Protein AF-A0A1G1TN13-F1 (afdb_monomer_lite)

Sequence (158 aa):
MKAEKKTKRTPAEKTQQKSEKAASKASADLKDDRADKKASQKKSLRSAAKQLQKELDGRMNEVVARIRKETKAKLKEVVKEATRRLDGDTERMFEQALHTIIQHYDAPAPADEATAGAPAAPKKESKGSKTPKASAPRKSPASPTAAPVPARRAGRSS

Structure (mmCIF, N/CA/C/O backbone):
data_AF-A0A1G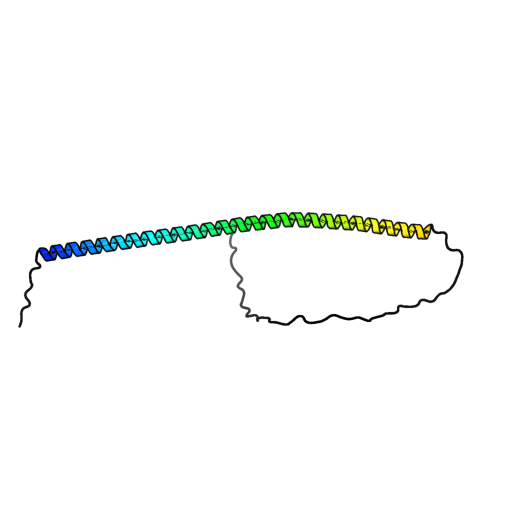1TN13-F1
#
_entry.id   AF-A0A1G1TN13-F1
#
loop_
_atom_site.group_PDB
_atom_site.id
_atom_site.type_symbol
_atom_site.label_atom_id
_atom_site.label_alt_id
_atom_site.label_comp_id
_atom_site.label_asym_id
_atom_site.label_entity_id
_atom_site.label_seq_id
_atom_site.pdbx_PDB_ins_code
_atom_site.Cartn_x
_atom_site.Cartn_y
_atom_site.Cartn_z
_atom_site.occupancy
_atom_site.B_iso_or_equiv
_atom_site.auth_seq_id
_atom_site.auth_comp_id
_atom_site.auth_asym_id
_atom_site.auth_atom_id
_atom_site.pdbx_PDB_model_num
ATOM 1 N N . MET A 1 1 ? -59.922 -36.709 66.419 1.00 35.19 1 MET A N 1
ATOM 2 C CA . MET A 1 1 ? -59.801 -35.501 65.573 1.00 35.19 1 MET A CA 1
ATOM 3 C C . MET A 1 1 ? -58.958 -34.472 66.320 1.00 35.19 1 MET A C 1
ATOM 5 O O . MET A 1 1 ? -59.393 -34.018 67.369 1.00 35.19 1 MET A O 1
ATOM 9 N N . LYS A 1 2 ? -57.722 -34.190 65.879 1.00 37.44 2 LYS A N 1
ATOM 10 C CA . LYS A 1 2 ? -56.827 -33.218 66.537 1.00 37.44 2 LYS A CA 1
ATOM 11 C C . LYS A 1 2 ? -56.882 -31.894 65.774 1.00 37.44 2 LYS A C 1
ATOM 13 O O . LYS A 1 2 ? -56.529 -31.847 64.604 1.00 37.44 2 LYS A O 1
ATOM 18 N N . ALA A 1 3 ? -57.376 -30.855 66.441 1.00 43.75 3 ALA A N 1
ATOM 19 C CA . ALA A 1 3 ? -57.483 -29.501 65.917 1.00 43.75 3 ALA A CA 1
ATOM 20 C C . ALA A 1 3 ? -56.119 -28.794 65.973 1.00 43.75 3 ALA A C 1
ATOM 22 O O . ALA A 1 3 ? -55.562 -28.592 67.055 1.00 43.75 3 ALA A O 1
ATOM 23 N N . GLU A 1 4 ? -55.588 -28.408 64.814 1.00 45.94 4 GLU A N 1
ATOM 24 C CA . GLU A 1 4 ? -54.380 -27.592 64.703 1.00 45.94 4 GLU A CA 1
ATOM 25 C C . GLU A 1 4 ? -54.720 -26.123 64.992 1.00 45.94 4 GLU A C 1
ATOM 27 O O . GLU A 1 4 ? -55.472 -25.456 64.275 1.00 45.94 4 GLU A O 1
ATOM 32 N N . LYS A 1 5 ? -54.196 -25.628 66.116 1.00 48.91 5 LYS A N 1
ATOM 33 C CA . LYS A 1 5 ? -54.349 -24.249 66.584 1.00 48.91 5 LYS A CA 1
ATOM 34 C C . LYS A 1 5 ? -53.654 -23.290 65.610 1.00 48.91 5 LYS A C 1
ATOM 36 O O . LYS A 1 5 ? -52.439 -23.325 65.457 1.00 48.91 5 LYS A O 1
ATOM 41 N N . LYS A 1 6 ? -54.423 -22.374 65.010 1.00 56.69 6 LYS A N 1
ATOM 42 C CA . LYS A 1 6 ? -53.909 -21.190 64.303 1.00 56.69 6 LYS A CA 1
ATOM 43 C C . LYS A 1 6 ? -53.266 -20.236 65.315 1.00 56.69 6 LYS A C 1
ATOM 45 O O . LYS A 1 6 ? -53.957 -19.437 65.949 1.00 56.69 6 LYS A O 1
ATOM 50 N N . THR A 1 7 ? -51.952 -20.326 65.486 1.00 54.59 7 THR A N 1
ATOM 51 C CA . THR A 1 7 ? -51.181 -19.405 66.330 1.00 54.59 7 THR A CA 1
ATOM 52 C C . THR A 1 7 ? -51.105 -18.039 65.647 1.00 54.59 7 THR A C 1
ATOM 54 O O . THR A 1 7 ? -50.647 -17.912 64.511 1.00 54.59 7 THR A O 1
ATOM 57 N N . LYS A 1 8 ? -51.600 -16.997 66.324 1.00 60.97 8 LYS A N 1
ATOM 58 C CA . LYS A 1 8 ? -51.478 -15.604 65.881 1.00 60.97 8 LYS A CA 1
ATOM 59 C C . LYS A 1 8 ? -49.988 -15.243 65.812 1.00 60.97 8 LYS A C 1
ATOM 61 O O . LYS A 1 8 ? -49.330 -15.209 66.846 1.00 60.97 8 LYS A O 1
ATOM 66 N N . ARG A 1 9 ? -49.484 -14.968 64.603 1.00 58.34 9 ARG A N 1
ATOM 67 C CA . ARG A 1 9 ? -48.128 -14.447 64.348 1.00 58.34 9 ARG A CA 1
ATOM 68 C C . ARG A 1 9 ? -47.835 -13.276 65.281 1.00 58.34 9 ARG A C 1
ATOM 70 O O . ARG A 1 9 ? -48.599 -12.303 65.293 1.00 58.34 9 ARG A O 1
ATOM 77 N N . THR A 1 10 ? -46.760 -13.372 66.053 1.00 61.88 10 THR A N 1
ATOM 78 C CA . THR A 1 10 ? -46.402 -12.330 67.023 1.00 61.88 10 THR A CA 1
ATOM 79 C C . THR A 1 10 ? -45.945 -11.055 66.294 1.00 61.88 10 THR A C 1
ATOM 81 O O . THR A 1 10 ? -45.456 -11.130 65.162 1.00 61.88 10 THR A O 1
ATOM 84 N N . PRO A 1 11 ? -46.096 -9.857 66.893 1.00 64.19 11 PRO A N 1
ATOM 85 C CA . PRO A 1 11 ? -45.587 -8.616 66.305 1.00 64.19 11 PRO A CA 1
ATOM 86 C C . PRO A 1 11 ? -44.097 -8.706 65.947 1.00 64.19 11 PRO A C 1
ATOM 88 O O . PRO A 1 11 ? -43.699 -8.209 64.900 1.00 64.19 11 PRO A O 1
ATOM 91 N N . ALA A 1 12 ? -43.307 -9.426 66.751 1.00 63.97 12 ALA A N 1
ATOM 92 C CA . ALA A 1 12 ? -41.889 -9.683 66.513 1.00 63.97 12 ALA A CA 1
ATOM 93 C C . ALA A 1 12 ? -41.618 -10.467 65.210 1.00 63.97 12 ALA A C 1
ATOM 95 O O . ALA A 1 12 ? -40.775 -10.049 64.418 1.00 63.97 12 ALA A O 1
ATOM 96 N N . GLU A 1 13 ? -42.383 -11.528 64.919 1.00 66.69 13 GLU A N 1
ATOM 97 C CA . GLU A 1 13 ? -42.260 -12.284 63.657 1.00 66.69 13 GLU A CA 1
ATOM 98 C C . GLU A 1 13 ? -42.647 -11.454 62.424 1.00 66.69 13 GLU A C 1
ATOM 100 O O . GLU A 1 13 ? -42.056 -11.603 61.352 1.00 66.69 13 GLU A O 1
ATOM 105 N N . LYS A 1 14 ? -43.640 -10.560 62.544 1.00 67.12 14 LYS A N 1
ATOM 106 C CA . LYS A 1 14 ? -43.999 -9.640 61.449 1.00 67.12 14 LYS A CA 1
ATOM 107 C C . LYS A 1 14 ? -42.885 -8.631 61.168 1.00 67.12 14 LYS A C 1
ATOM 109 O O . LYS A 1 14 ? -42.673 -8.285 60.004 1.00 67.12 14 LYS A O 1
ATOM 114 N N . THR A 1 15 ? -42.182 -8.167 62.200 1.00 67.25 15 THR A N 1
ATOM 115 C CA . THR A 1 15 ? -41.043 -7.253 62.053 1.00 67.25 15 THR A CA 1
ATOM 116 C C . THR A 1 15 ? -39.847 -7.964 61.419 1.00 67.25 15 THR A C 1
ATOM 118 O O . THR A 1 15 ? -39.282 -7.431 60.466 1.00 67.25 15 THR A O 1
ATOM 121 N N . GLN A 1 16 ? -39.546 -9.200 61.840 1.00 70.69 16 GLN A N 1
ATOM 122 C CA . GLN A 1 16 ? -38.500 -10.032 61.229 1.00 70.69 16 GLN A CA 1
ATOM 123 C C . GLN A 1 16 ? -38.766 -10.331 59.748 1.00 70.69 16 GLN A C 1
ATOM 125 O O . GLN A 1 16 ? -37.886 -10.119 58.914 1.00 70.69 16 GLN A O 1
ATOM 130 N N . GLN A 1 17 ? -39.992 -10.719 59.376 1.00 73.19 17 GLN A N 1
ATOM 131 C CA . GLN A 1 17 ? -40.316 -10.937 57.960 1.00 73.19 17 GLN A CA 1
ATOM 132 C C . GLN A 1 17 ? -40.188 -9.664 57.116 1.00 73.19 17 GLN A C 1
ATOM 134 O O . GLN A 1 17 ? -39.797 -9.734 55.950 1.00 73.19 17 GLN A O 1
ATOM 139 N N . LYS A 1 18 ? -40.522 -8.489 57.667 1.00 76.25 18 LYS A N 1
ATOM 140 C CA . LYS A 1 18 ? -40.337 -7.214 56.958 1.00 76.25 18 LYS A CA 1
ATOM 141 C C . LYS A 1 18 ? -38.857 -6.899 56.753 1.00 76.25 18 LYS A C 1
ATOM 143 O O . LYS A 1 18 ? -38.497 -6.496 55.648 1.00 76.25 18 LYS A O 1
ATOM 148 N N . SER A 1 19 ? -38.013 -7.108 57.764 1.00 70.38 19 SER A N 1
ATOM 149 C CA . SER A 1 19 ? -36.571 -6.878 57.641 1.00 70.38 19 SER A CA 1
ATOM 150 C C . SER A 1 19 ? -35.901 -7.869 56.692 1.00 70.38 19 SER A C 1
ATOM 152 O O . SER A 1 19 ? -35.098 -7.453 55.867 1.00 70.38 19 SER A O 1
ATOM 154 N N . GLU A 1 20 ? -36.273 -9.150 56.717 1.00 75.25 20 GLU A N 1
ATOM 155 C CA . GLU A 1 20 ? -35.733 -10.154 55.786 1.00 75.25 20 GLU A CA 1
ATOM 156 C C . GLU A 1 20 ? -36.129 -9.866 54.336 1.00 75.25 20 GLU A C 1
ATOM 158 O O . GLU A 1 20 ? -35.318 -9.995 53.415 1.00 75.25 20 GLU A O 1
ATOM 163 N N . LYS A 1 21 ? -37.370 -9.418 54.115 1.00 77.94 21 LYS A N 1
ATOM 164 C CA . LYS A 1 21 ? -37.859 -9.057 52.780 1.00 77.94 21 LYS A CA 1
ATOM 165 C C . LYS A 1 21 ? -37.212 -7.766 52.267 1.00 77.94 21 LYS A C 1
ATOM 167 O O . LYS A 1 21 ? -36.934 -7.667 51.073 1.00 77.94 21 LYS A O 1
ATOM 172 N N . ALA A 1 22 ? -36.930 -6.810 53.155 1.00 77.56 22 ALA A N 1
ATOM 173 C CA . ALA A 1 22 ? -36.167 -5.605 52.831 1.00 77.56 22 ALA A CA 1
ATOM 174 C C . ALA A 1 22 ? -34.694 -5.925 52.523 1.00 77.56 22 ALA A C 1
ATOM 176 O O . ALA A 1 22 ? -34.174 -5.467 51.509 1.00 77.56 22 ALA A O 1
ATOM 177 N N . ALA A 1 23 ? -34.051 -6.779 53.324 1.00 74.62 23 ALA A N 1
ATOM 178 C CA . ALA A 1 23 ? -32.678 -7.228 53.097 1.00 74.62 23 ALA A CA 1
ATOM 179 C C . ALA A 1 23 ? -32.538 -8.034 51.793 1.00 74.62 23 ALA A C 1
ATOM 181 O O . ALA A 1 23 ? -31.573 -7.852 51.048 1.00 74.62 23 ALA A O 1
ATOM 182 N N . SER A 1 24 ? -33.527 -8.873 51.471 1.00 75.19 24 SER A N 1
ATOM 183 C CA . SER A 1 24 ? -33.560 -9.631 50.213 1.00 75.19 24 SER A CA 1
ATOM 184 C C . SER A 1 24 ? -33.715 -8.723 48.992 1.00 75.19 24 SER A C 1
ATOM 186 O O . SER A 1 24 ? -33.042 -8.948 47.989 1.00 75.19 24 SER A O 1
ATOM 188 N N . LYS A 1 25 ? -34.550 -7.675 49.076 1.00 77.75 25 LYS A N 1
ATOM 189 C CA . LYS A 1 25 ? -34.673 -6.664 48.012 1.00 77.75 25 LYS A CA 1
ATOM 190 C C . LYS A 1 25 ? -33.381 -5.871 47.823 1.00 77.75 25 LYS A C 1
ATOM 192 O O . LYS A 1 25 ? -32.867 -5.841 46.714 1.00 77.75 25 LYS A O 1
ATOM 197 N N . ALA A 1 26 ? -32.802 -5.345 48.902 1.00 77.31 26 ALA A N 1
ATOM 198 C CA . ALA A 1 26 ? -31.538 -4.610 48.833 1.00 77.31 26 ALA A CA 1
ATOM 199 C C . ALA A 1 26 ? -30.395 -5.464 48.247 1.00 77.31 26 ALA A C 1
ATOM 201 O O . ALA A 1 26 ? -29.572 -4.985 47.470 1.00 77.31 26 ALA A O 1
ATOM 202 N N . SER A 1 27 ? -30.369 -6.762 48.565 1.00 71.88 27 SER A N 1
ATOM 203 C CA . SER A 1 27 ? -29.397 -7.702 47.994 1.00 71.88 27 SER A CA 1
ATOM 204 C C . SER A 1 27 ? -29.634 -7.995 46.508 1.00 71.88 27 SER A C 1
ATOM 206 O O . SER A 1 27 ? -28.684 -8.330 45.800 1.00 71.88 27 SER A O 1
ATOM 208 N N . ALA A 1 28 ? -30.879 -7.916 46.034 1.00 74.69 28 ALA A N 1
ATOM 209 C CA . ALA A 1 28 ? -31.214 -8.064 44.620 1.00 74.69 28 ALA A CA 1
ATOM 210 C C . ALA A 1 28 ? -30.804 -6.815 43.824 1.00 74.69 28 ALA A C 1
ATOM 212 O O . ALA A 1 28 ? -30.125 -6.961 42.810 1.00 74.69 28 ALA A O 1
ATOM 213 N N . ASP A 1 29 ? -31.093 -5.616 44.341 1.00 74.94 29 ASP A N 1
ATOM 214 C CA . ASP A 1 29 ? -30.719 -4.344 43.705 1.00 74.94 29 ASP A CA 1
ATOM 215 C C . ASP A 1 29 ? -29.194 -4.226 43.531 1.00 74.94 29 ASP A C 1
ATOM 217 O O . ASP A 1 29 ? -28.706 -3.926 42.444 1.00 74.94 29 ASP A O 1
ATOM 221 N N . LEU A 1 30 ? -28.405 -4.586 44.554 1.00 76.00 30 LEU A N 1
ATOM 222 C CA . LEU A 1 30 ? -26.935 -4.587 44.459 1.00 76.00 30 LEU A CA 1
ATOM 223 C C . LEU A 1 30 ? -26.386 -5.571 43.411 1.00 76.00 30 LEU A C 1
ATOM 225 O O . LEU A 1 30 ? -25.302 -5.358 42.856 1.00 76.00 30 LEU A O 1
ATOM 229 N N . LYS A 1 31 ? -27.089 -6.682 43.158 1.00 78.50 31 LYS A N 1
ATOM 230 C CA . LYS A 1 31 ? -26.690 -7.657 42.132 1.00 78.50 31 LYS A CA 1
ATOM 231 C C . LYS A 1 31 ? -27.009 -7.150 40.728 1.00 78.50 31 LYS A C 1
ATOM 233 O O . LYS A 1 31 ? -26.192 -7.385 39.836 1.00 78.50 31 LYS A O 1
ATOM 238 N N . ASP A 1 32 ? -28.131 -6.461 40.555 1.00 74.12 32 ASP A N 1
ATOM 239 C CA . ASP A 1 32 ? -28.567 -5.913 39.268 1.00 74.12 32 ASP A CA 1
ATOM 240 C C . ASP A 1 32 ? -27.654 -4.763 38.822 1.00 74.12 32 ASP A C 1
ATOM 242 O O . ASP A 1 32 ? -27.059 -4.793 37.747 1.00 74.12 32 ASP A O 1
ATOM 246 N N . ASP A 1 33 ? -27.345 -3.859 39.749 1.00 77.94 33 ASP A N 1
ATOM 247 C CA . ASP A 1 33 ? -26.409 -2.746 39.567 1.00 77.94 33 ASP A CA 1
ATOM 248 C C . ASP A 1 33 ? -24.992 -3.243 39.175 1.00 77.94 33 ASP A C 1
ATOM 250 O O . ASP A 1 33 ? -24.282 -2.688 38.324 1.00 77.94 33 ASP A O 1
ATOM 254 N N . ARG A 1 34 ? -24.579 -4.391 39.737 1.00 75.00 34 ARG A N 1
ATOM 255 C CA . ARG A 1 34 ? -23.328 -5.070 39.363 1.00 75.00 34 ARG A CA 1
ATOM 256 C C . ARG A 1 34 ? -23.409 -5.743 37.989 1.00 75.00 34 ARG A C 1
ATOM 258 O O . ARG A 1 34 ? -22.380 -5.832 37.310 1.00 75.00 34 ARG A O 1
ATOM 265 N N . ALA A 1 35 ? -24.570 -6.246 37.580 1.00 80.88 35 ALA A N 1
ATOM 266 C CA . ALA A 1 35 ? -24.781 -6.826 36.257 1.00 80.88 35 ALA A CA 1
ATOM 267 C C . ALA A 1 35 ? -24.759 -5.740 35.168 1.00 80.88 35 ALA A C 1
ATOM 269 O O . ALA A 1 35 ? -24.051 -5.906 34.168 1.00 80.88 35 ALA A O 1
ATOM 270 N N . ASP A 1 36 ? -25.405 -4.599 35.406 1.00 77.56 36 ASP A N 1
ATOM 271 C CA . ASP A 1 36 ? -25.438 -3.456 34.491 1.00 77.56 36 ASP A CA 1
ATOM 272 C C . ASP A 1 36 ? -24.064 -2.813 34.297 1.00 77.56 36 ASP A C 1
ATOM 274 O O . ASP A 1 36 ? -23.631 -2.591 33.159 1.00 77.56 36 ASP A O 1
ATOM 278 N N . LYS A 1 37 ? -23.300 -2.609 35.379 1.00 84.31 37 LYS A N 1
ATOM 279 C CA . LYS A 1 37 ? -21.909 -2.124 35.283 1.00 84.31 37 LYS A CA 1
ATOM 280 C C . LYS A 1 37 ? -21.036 -3.063 34.455 1.00 84.31 37 LYS A C 1
ATOM 282 O O . LYS A 1 37 ? -20.286 -2.610 33.588 1.00 84.31 37 LYS A O 1
ATOM 287 N N . LYS A 1 38 ? -21.170 -4.380 34.650 1.00 86.75 38 LYS A N 1
ATOM 288 C CA . LYS A 1 38 ? -20.455 -5.384 33.843 1.00 86.75 38 LYS A CA 1
ATOM 289 C C . LYS A 1 38 ? -20.903 -5.378 32.380 1.00 86.75 38 LYS A C 1
ATOM 291 O O . LYS A 1 38 ? -20.070 -5.556 31.491 1.00 86.75 38 LYS A O 1
ATOM 296 N N . ALA A 1 39 ? -22.191 -5.186 32.107 1.00 84.69 39 ALA A N 1
ATOM 297 C CA . ALA A 1 39 ? -22.709 -5.094 30.746 1.00 84.69 39 ALA A CA 1
ATOM 298 C C . ALA A 1 39 ? -22.194 -3.833 30.030 1.00 84.69 39 ALA A C 1
ATOM 300 O O . ALA A 1 39 ? -21.756 -3.923 28.880 1.00 84.69 39 ALA A O 1
ATOM 301 N N . SER A 1 40 ? -22.171 -2.688 30.716 1.00 86.50 40 SER A N 1
ATOM 302 C CA . SER A 1 40 ? -21.599 -1.431 30.218 1.00 86.50 40 SER A CA 1
ATOM 303 C C . SER A 1 40 ? -20.099 -1.562 29.925 1.00 86.50 40 SER A C 1
ATOM 305 O O . SER A 1 40 ? -19.655 -1.262 28.816 1.00 86.50 40 SER A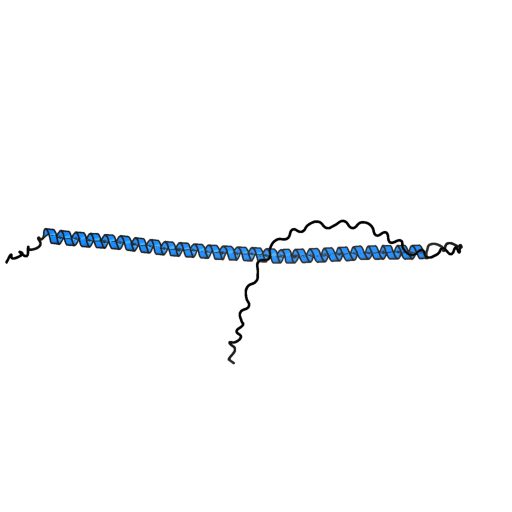 O 1
ATOM 307 N N . GLN A 1 41 ? -19.329 -2.147 30.849 1.00 92.50 41 GLN A N 1
ATOM 308 C CA . GLN A 1 41 ? -17.893 -2.383 30.667 1.00 92.50 41 GLN A CA 1
ATOM 309 C C . GLN A 1 41 ? -17.591 -3.328 29.492 1.00 92.50 41 GLN A C 1
ATOM 311 O O . GLN A 1 41 ? -16.655 -3.111 28.725 1.00 92.50 41 GLN A O 1
ATOM 316 N N . LYS A 1 42 ? -18.397 -4.377 29.289 1.00 93.44 42 LYS A N 1
ATOM 317 C CA . LYS A 1 42 ? -18.249 -5.259 28.119 1.00 93.44 42 LYS A CA 1
ATOM 318 C C . LYS A 1 42 ? -18.516 -4.522 26.806 1.00 93.44 42 LYS A C 1
ATOM 320 O O . LYS A 1 42 ? -17.833 -4.781 25.815 1.00 93.44 42 LYS A O 1
ATOM 325 N N . LYS A 1 43 ? -19.504 -3.622 26.777 1.00 93.56 43 LYS A N 1
ATOM 326 C CA . LYS A 1 43 ? -19.814 -2.805 25.593 1.00 93.56 43 LYS A CA 1
ATOM 327 C C . LYS A 1 43 ? -18.680 -1.824 25.289 1.00 93.56 43 LYS A C 1
ATOM 329 O O . LYS A 1 43 ? -18.265 -1.753 24.133 1.00 93.56 43 LYS A O 1
ATOM 334 N N . SER A 1 44 ? -18.140 -1.140 26.301 1.00 92.88 44 SER A N 1
ATOM 335 C CA . SER A 1 44 ? -17.022 -0.207 26.113 1.00 92.88 44 SER A CA 1
ATOM 336 C C . SER A 1 44 ? -15.764 -0.919 25.611 1.00 92.88 44 SER A C 1
ATOM 338 O O . SER A 1 44 ? -15.183 -0.482 24.621 1.00 92.88 44 SER A O 1
ATOM 340 N N . LEU A 1 45 ? -15.414 -2.079 26.182 1.00 95.56 45 LEU A N 1
ATOM 341 C CA . LEU A 1 45 ? -14.283 -2.890 25.717 1.00 95.56 45 LEU A CA 1
ATOM 342 C C . LEU A 1 45 ? -14.457 -3.368 24.270 1.00 95.56 45 LEU A C 1
ATOM 344 O O . LEU A 1 45 ? -13.525 -3.279 23.475 1.00 95.56 45 LEU A O 1
ATOM 348 N N . ARG A 1 46 ? -15.655 -3.830 23.889 1.00 95.94 46 ARG A N 1
ATOM 349 C CA . ARG A 1 46 ? -15.938 -4.220 22.495 1.00 95.94 46 ARG A CA 1
ATOM 350 C C . ARG A 1 46 ? -15.842 -3.037 21.535 1.00 95.94 46 ARG A C 1
ATOM 352 O O . ARG A 1 46 ? -15.372 -3.211 20.414 1.00 95.94 46 ARG A O 1
ATOM 359 N N . SER A 1 47 ? -16.293 -1.856 21.951 1.00 96.12 47 SER A N 1
ATOM 360 C CA . SER A 1 47 ? -16.180 -0.641 21.142 1.00 96.12 47 SER A CA 1
ATOM 361 C C . SER A 1 47 ? -14.721 -0.223 20.968 1.00 96.12 47 SER A C 1
ATOM 363 O O . SER A 1 47 ? -14.298 0.036 19.846 1.00 96.12 47 SER A O 1
ATOM 365 N N . ALA A 1 48 ? -13.940 -0.230 22.050 1.00 95.31 48 ALA A N 1
ATOM 366 C CA . ALA A 1 48 ? -12.513 0.077 22.017 1.00 95.31 48 ALA A CA 1
ATOM 367 C C . ALA A 1 48 ? -11.744 -0.900 21.114 1.00 95.31 48 ALA A C 1
ATOM 369 O O . ALA A 1 48 ? -10.950 -0.472 20.282 1.00 95.31 48 ALA A O 1
ATOM 370 N N . ALA A 1 49 ? -12.043 -2.201 21.198 1.00 96.50 49 ALA A N 1
ATOM 371 C CA . ALA A 1 49 ? -11.444 -3.206 20.321 1.00 96.50 49 ALA A CA 1
ATOM 372 C C . ALA A 1 49 ? -11.776 -2.959 18.838 1.00 96.50 49 ALA A C 1
ATOM 374 O O . ALA A 1 49 ? -10.888 -3.009 17.991 1.00 96.50 49 ALA A O 1
ATOM 375 N N . LYS A 1 50 ? -13.036 -2.631 18.516 1.00 97.44 50 LYS A N 1
ATOM 376 C CA . LYS A 1 50 ? -13.440 -2.278 17.144 1.00 97.44 50 LYS A CA 1
ATOM 377 C C . LYS A 1 50 ? -12.755 -1.010 16.639 1.00 97.44 50 LYS A C 1
ATOM 379 O O . LYS A 1 50 ? -12.426 -0.936 15.460 1.00 97.44 50 LYS A O 1
ATOM 384 N N . GLN A 1 51 ? -12.568 -0.017 17.503 1.00 97.25 51 GLN A N 1
ATOM 385 C CA . GLN A 1 51 ? -11.881 1.220 17.147 1.00 97.25 51 GLN A CA 1
ATOM 386 C C . GLN A 1 51 ? -10.403 0.960 16.840 1.00 97.25 51 GLN A C 1
ATOM 388 O O . GLN A 1 51 ? -9.926 1.364 15.784 1.00 97.25 51 GLN A O 1
ATOM 393 N N . LEU A 1 52 ? -9.714 0.196 17.695 1.00 97.12 52 LEU A N 1
ATOM 394 C CA . LEU A 1 52 ? -8.335 -0.230 17.448 1.00 97.12 52 LEU A CA 1
ATOM 395 C C . LEU A 1 52 ? -8.199 -1.018 16.145 1.00 97.12 52 LEU A C 1
ATOM 397 O O . LEU A 1 52 ? -7.258 -0.793 15.391 1.00 97.12 52 LEU A O 1
ATOM 401 N N . GLN A 1 53 ? -9.152 -1.905 15.850 1.00 96.75 53 GLN A N 1
ATOM 402 C CA . GLN A 1 53 ? -9.158 -2.642 14.590 1.00 96.75 53 GLN A CA 1
ATOM 403 C C . GLN A 1 53 ? -9.271 -1.698 13.384 1.00 96.75 53 GLN A C 1
ATOM 405 O O . GLN A 1 53 ? -8.471 -1.798 12.461 1.00 96.75 53 GLN A O 1
ATOM 410 N N . LYS A 1 54 ? -10.193 -0.727 13.420 1.00 98.06 54 LYS A N 1
ATOM 411 C CA . LYS A 1 54 ? -10.330 0.275 12.351 1.00 98.06 54 LYS A CA 1
ATOM 412 C C . LYS A 1 54 ? -9.069 1.117 12.165 1.00 98.06 54 LYS A C 1
ATOM 414 O O . LYS A 1 54 ? -8.702 1.415 11.034 1.00 98.06 54 LYS A O 1
ATOM 419 N N . GLU A 1 55 ? -8.416 1.514 13.253 1.00 97.38 55 GLU A N 1
ATOM 420 C CA . GLU A 1 55 ? -7.173 2.288 13.188 1.00 97.38 55 GLU A CA 1
ATOM 421 C C . GLU A 1 55 ? -6.013 1.464 12.626 1.00 97.38 55 GLU A C 1
ATOM 423 O O . GLU A 1 55 ? -5.235 1.977 11.820 1.00 97.38 55 GLU A O 1
ATOM 428 N N . LEU A 1 56 ? -5.913 0.183 12.995 1.00 98.38 56 LEU A N 1
ATOM 429 C CA . LEU A 1 56 ? -4.941 -0.741 12.411 1.00 98.38 56 LEU A CA 1
ATOM 430 C C . LEU A 1 56 ? -5.185 -0.933 10.913 1.00 98.38 56 LEU A C 1
ATOM 432 O O . LEU A 1 56 ? -4.243 -0.802 10.133 1.00 98.38 56 LEU A O 1
ATOM 436 N N . ASP A 1 57 ? -6.432 -1.169 10.505 1.00 97.94 57 ASP A N 1
ATOM 437 C CA . ASP A 1 57 ? -6.801 -1.316 9.094 1.00 97.94 57 ASP A CA 1
ATOM 438 C C . ASP A 1 57 ? -6.510 -0.027 8.307 1.00 97.94 57 ASP A C 1
ATOM 440 O O . ASP A 1 57 ? -5.972 -0.072 7.200 1.00 97.94 57 ASP A O 1
ATOM 444 N N . GLY A 1 58 ? -6.798 1.140 8.895 1.00 98.31 58 GLY A N 1
ATOM 445 C CA . GLY A 1 58 ? -6.469 2.446 8.324 1.00 98.31 58 GLY A CA 1
ATOM 446 C C . GLY A 1 58 ? -4.966 2.617 8.094 1.00 98.31 58 GLY A C 1
ATOM 447 O O . GLY A 1 58 ? -4.537 2.861 6.965 1.00 98.31 58 GLY A O 1
ATOM 448 N N . ARG A 1 59 ? -4.152 2.394 9.134 1.00 97.94 59 ARG A N 1
ATOM 449 C CA . ARG A 1 59 ? -2.683 2.477 9.044 1.00 97.94 59 ARG A CA 1
ATOM 450 C C . ARG A 1 59 ? -2.110 1.468 8.052 1.00 97.94 59 ARG A C 1
ATOM 452 O O . ARG A 1 59 ? -1.203 1.805 7.295 1.00 97.94 59 ARG A O 1
ATOM 459 N N . MET A 1 60 ? -2.648 0.250 8.019 1.00 98.44 60 MET A N 1
ATOM 460 C CA . MET A 1 60 ? -2.236 -0.777 7.062 1.00 98.44 60 MET A CA 1
ATOM 461 C C . MET A 1 60 ? -2.496 -0.316 5.625 1.00 98.44 60 MET A C 1
ATOM 463 O O . MET A 1 60 ? -1.611 -0.395 4.774 1.00 98.44 60 MET A O 1
ATOM 467 N N . ASN A 1 61 ? -3.684 0.230 5.360 1.00 98.31 61 ASN A N 1
ATOM 468 C CA . ASN A 1 61 ? -4.043 0.742 4.042 1.00 98.31 61 ASN A CA 1
ATOM 469 C C . ASN A 1 61 ? -3.156 1.917 3.613 1.00 98.31 61 ASN A C 1
ATOM 471 O O . ASN A 1 61 ? -2.740 1.977 2.455 1.00 98.31 61 ASN A O 1
ATOM 475 N N . GLU A 1 62 ? -2.812 2.821 4.530 1.00 98.31 62 GLU A N 1
ATOM 476 C CA . GLU A 1 62 ? -1.875 3.915 4.259 1.00 98.31 62 GLU A CA 1
ATOM 477 C C . GLU A 1 62 ? -0.477 3.407 3.905 1.00 98.31 62 GLU A C 1
ATOM 479 O O . GLU A 1 62 ? 0.113 3.864 2.923 1.00 98.31 62 GLU A O 1
ATOM 484 N N . VAL A 1 63 ? 0.046 2.445 4.670 1.00 98.62 63 VAL A N 1
ATOM 485 C CA . VAL A 1 63 ? 1.350 1.826 4.399 1.00 98.62 63 VAL A CA 1
ATOM 486 C C . VAL A 1 63 ? 1.333 1.137 3.036 1.00 98.62 63 VAL A C 1
ATOM 488 O O . VAL A 1 63 ? 2.226 1.376 2.226 1.00 98.62 63 VAL A O 1
ATOM 491 N N . VAL A 1 64 ? 0.288 0.367 2.719 1.00 98.56 64 VAL A N 1
ATOM 492 C CA . VAL A 1 64 ? 0.131 -0.274 1.403 1.00 98.56 64 VAL A CA 1
ATOM 493 C C . VAL A 1 64 ? 0.060 0.764 0.283 1.00 98.56 64 VAL A C 1
ATOM 495 O O . VAL A 1 64 ? 0.699 0.593 -0.756 1.00 98.56 64 VAL A O 1
ATOM 498 N N . ALA A 1 65 ? -0.684 1.855 0.467 1.00 98.56 65 ALA A N 1
ATOM 499 C CA . ALA A 1 65 ? -0.768 2.925 -0.521 1.00 98.56 65 ALA A CA 1
ATOM 500 C C . ALA A 1 65 ? 0.592 3.602 -0.744 1.00 98.56 65 ALA A C 1
ATOM 502 O O . ALA A 1 65 ? 0.949 3.897 -1.888 1.00 98.56 65 ALA A O 1
ATOM 503 N N . ARG A 1 66 ? 1.366 3.813 0.326 1.00 98.44 66 ARG A N 1
ATOM 504 C CA . ARG A 1 66 ? 2.714 4.386 0.265 1.00 98.44 66 ARG A CA 1
ATOM 505 C C . ARG A 1 66 ? 3.678 3.451 -0.463 1.00 98.44 66 ARG A C 1
ATOM 507 O O . ARG A 1 66 ? 4.285 3.875 -1.441 1.00 98.44 66 ARG A O 1
ATOM 514 N N . ILE A 1 67 ? 3.690 2.166 -0.098 1.00 98.44 67 ILE A N 1
ATOM 515 C CA . ILE A 1 67 ? 4.469 1.122 -0.780 1.00 98.44 67 ILE A CA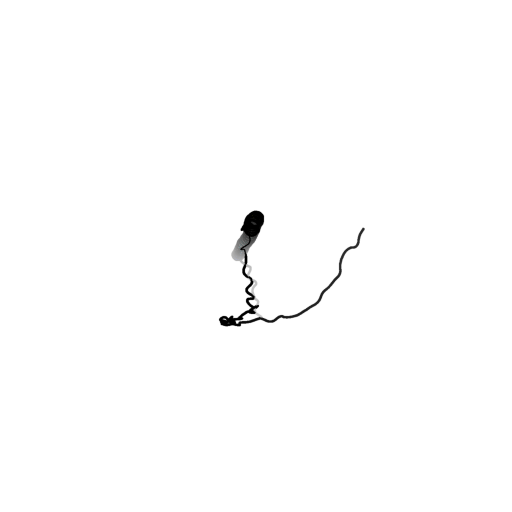 1
ATOM 516 C C . ILE A 1 67 ? 4.116 1.088 -2.270 1.00 98.44 67 ILE A C 1
ATOM 518 O O . ILE A 1 67 ? 5.001 1.172 -3.112 1.00 98.44 67 ILE A O 1
ATOM 522 N N . ARG A 1 68 ? 2.826 1.054 -2.634 1.00 98.50 68 ARG A N 1
ATOM 523 C CA . ARG A 1 68 ? 2.405 1.058 -4.047 1.00 98.50 68 ARG A CA 1
ATOM 524 C C . ARG A 1 68 ? 2.907 2.286 -4.806 1.00 98.50 68 ARG A C 1
ATOM 526 O O . ARG A 1 68 ? 3.332 2.151 -5.952 1.00 98.50 68 ARG A O 1
ATOM 533 N N . LYS A 1 69 ? 2.843 3.477 -4.203 1.00 98.62 69 LYS A N 1
ATOM 534 C CA . LYS A 1 69 ? 3.333 4.719 -4.823 1.00 98.62 69 LYS A CA 1
ATOM 535 C C . LYS A 1 69 ? 4.849 4.691 -5.009 1.00 98.62 69 LYS A C 1
ATOM 537 O O . LYS A 1 69 ? 5.323 4.988 -6.104 1.00 98.62 69 LYS A O 1
ATOM 542 N N . GLU A 1 70 ? 5.589 4.299 -3.980 1.00 97.88 70 GLU A N 1
ATOM 543 C CA . GLU A 1 70 ? 7.051 4.235 -4.005 1.00 97.88 70 GLU A CA 1
ATOM 544 C C . GLU A 1 70 ? 7.559 3.160 -4.970 1.00 97.88 70 GLU A C 1
ATOM 546 O O . GLU A 1 70 ? 8.428 3.443 -5.789 1.00 97.88 70 GLU A O 1
ATOM 551 N N . THR A 1 71 ? 6.979 1.957 -4.959 1.00 98.62 71 THR A N 1
ATOM 552 C CA . THR A 1 71 ? 7.286 0.902 -5.938 1.00 98.62 71 THR A CA 1
ATOM 553 C C . THR A 1 71 ? 6.913 1.346 -7.354 1.00 98.62 71 THR A C 1
ATOM 555 O O . THR A 1 71 ? 7.703 1.160 -8.274 1.00 98.62 71 THR A O 1
ATOM 558 N N . LYS A 1 72 ? 5.763 2.026 -7.499 1.00 98.50 72 LYS A N 1
ATOM 559 C CA . LYS A 1 72 ? 5.369 2.904 -8.617 1.00 98.50 72 LYS A CA 1
ATOM 560 C C . LYS A 1 72 ? 6.563 3.641 -9.229 1.00 98.50 72 LYS A C 1
ATOM 562 O O . LYS A 1 72 ? 6.943 3.455 -10.385 1.00 98.50 72 LYS A O 1
ATOM 567 N N . ALA A 1 73 ? 7.095 4.546 -8.421 1.00 98.44 73 ALA A N 1
ATOM 568 C CA . ALA A 1 73 ? 8.156 5.458 -8.805 1.00 98.44 73 ALA A CA 1
ATOM 569 C C . ALA A 1 73 ? 9.466 4.717 -9.088 1.00 98.44 73 ALA A C 1
ATOM 571 O O . ALA A 1 73 ? 10.041 4.905 -10.155 1.00 98.44 73 ALA A O 1
ATOM 572 N N . LYS A 1 74 ? 9.884 3.813 -8.196 1.00 98.38 74 LYS A N 1
ATOM 573 C CA . LYS A 1 74 ? 11.119 3.035 -8.355 1.00 98.38 74 LYS A CA 1
ATOM 574 C C . LYS A 1 74 ? 11.114 2.200 -9.628 1.00 98.38 74 LYS A C 1
ATOM 576 O O . LYS A 1 74 ? 12.109 2.191 -10.335 1.00 98.38 74 LYS A O 1
ATOM 581 N N . LEU A 1 75 ? 9.996 1.556 -9.967 1.00 98.56 75 LEU A N 1
ATOM 582 C CA . LEU A 1 75 ? 9.899 0.793 -11.210 1.00 98.56 75 LEU A CA 1
ATOM 583 C C . LEU A 1 75 ? 10.062 1.696 -12.437 1.00 98.56 75 LEU A C 1
ATOM 585 O O . LEU A 1 75 ? 10.738 1.315 -13.382 1.00 98.56 75 LEU A O 1
ATOM 589 N N . LYS A 1 76 ? 9.483 2.902 -12.424 1.00 98.56 76 LYS A N 1
ATOM 590 C CA . LYS A 1 76 ? 9.669 3.863 -13.521 1.00 98.56 76 LYS A CA 1
ATOM 591 C C . LYS A 1 76 ? 11.118 4.320 -13.651 1.00 98.56 76 LYS A C 1
ATOM 593 O O . LYS A 1 76 ? 11.596 4.428 -14.772 1.00 98.56 76 LYS A O 1
ATOM 598 N N . GLU A 1 77 ? 11.789 4.591 -12.538 1.00 98.50 77 GLU A N 1
ATOM 599 C CA . GLU A 1 77 ? 13.208 4.961 -12.537 1.00 98.50 77 GLU A CA 1
ATOM 600 C C . GLU A 1 77 ? 14.072 3.818 -13.077 1.00 98.50 77 GLU A C 1
ATOM 602 O O . GLU A 1 77 ? 14.828 4.029 -14.018 1.00 98.50 77 GLU A O 1
ATOM 607 N N . VAL A 1 78 ? 13.860 2.590 -12.591 1.00 98.56 78 VAL A N 1
ATOM 608 C CA . VAL A 1 78 ? 14.570 1.396 -13.078 1.00 98.56 78 VAL A CA 1
ATOM 609 C C . VAL A 1 78 ? 14.336 1.173 -14.570 1.00 98.56 78 VAL A C 1
ATOM 611 O O . VAL A 1 78 ? 15.282 0.889 -15.294 1.00 98.56 78 VAL A O 1
ATOM 614 N N . VAL A 1 79 ? 13.098 1.319 -15.054 1.00 98.56 79 VAL A N 1
ATOM 615 C CA . VAL A 1 79 ? 12.795 1.173 -16.486 1.00 98.56 79 VAL A CA 1
ATOM 616 C C . VAL A 1 79 ? 13.524 2.235 -17.304 1.00 98.56 79 VAL A C 1
ATOM 618 O O . VAL A 1 79 ? 14.176 1.891 -18.280 1.00 98.56 79 VAL A O 1
ATOM 621 N N . LYS A 1 80 ? 13.468 3.509 -16.900 1.00 98.56 80 LYS A N 1
ATOM 622 C CA . LYS A 1 80 ? 14.179 4.586 -17.606 1.00 98.56 80 LYS A CA 1
ATOM 623 C C . LYS A 1 80 ? 15.687 4.362 -17.627 1.00 98.56 80 LYS A C 1
ATOM 625 O O . LYS A 1 80 ? 16.312 4.568 -18.660 1.00 98.56 80 LYS A O 1
ATOM 630 N N . GLU A 1 81 ? 16.271 3.971 -16.499 1.00 98.38 81 GLU A N 1
ATOM 631 C CA . GLU A 1 81 ? 17.707 3.726 -16.391 1.00 98.38 81 GLU A CA 1
ATOM 632 C C . GLU A 1 81 ? 18.133 2.528 -17.243 1.00 98.38 81 GLU A C 1
ATOM 634 O O . GLU A 1 81 ? 19.109 2.623 -17.983 1.00 98.38 81 GLU A O 1
ATOM 639 N N . ALA A 1 82 ? 17.370 1.434 -17.201 1.00 98.31 82 ALA A N 1
ATOM 640 C CA . ALA A 1 82 ? 17.621 0.260 -18.025 1.00 98.31 82 ALA A CA 1
ATOM 641 C C . ALA A 1 82 ? 17.517 0.581 -19.522 1.00 98.31 82 ALA A C 1
ATOM 643 O O . ALA A 1 82 ? 18.390 0.169 -20.280 1.00 98.31 82 ALA A O 1
ATOM 644 N N . THR A 1 83 ? 16.504 1.347 -19.942 1.00 98.00 83 THR A N 1
ATOM 645 C CA . THR A 1 83 ? 16.376 1.807 -21.332 1.00 98.00 83 THR A CA 1
ATOM 646 C C . THR A 1 83 ? 17.550 2.695 -21.724 1.00 98.00 83 THR A C 1
ATOM 648 O O . THR A 1 83 ? 18.214 2.400 -22.704 1.00 98.00 83 THR A O 1
ATOM 651 N N . ARG A 1 84 ? 17.896 3.703 -20.914 1.00 98.19 84 ARG A N 1
ATOM 652 C CA . ARG A 1 84 ? 19.040 4.586 -21.192 1.00 98.19 84 ARG A CA 1
ATOM 653 C C . ARG A 1 84 ? 20.353 3.812 -21.318 1.00 98.19 84 ARG A C 1
ATOM 655 O O . ARG A 1 84 ? 21.188 4.149 -22.152 1.00 98.19 84 ARG A O 1
ATOM 662 N N . ARG A 1 85 ? 20.558 2.807 -20.463 1.00 98.38 85 ARG A N 1
ATOM 663 C CA . ARG A 1 85 ? 21.742 1.948 -20.524 1.00 98.38 85 ARG A CA 1
ATOM 664 C C . ARG A 1 85 ? 21.741 1.101 -21.792 1.00 98.38 85 ARG A C 1
ATOM 666 O O . ARG A 1 85 ? 22.775 1.023 -22.438 1.00 98.38 85 ARG A O 1
ATOM 673 N N . LEU A 1 86 ? 20.602 0.508 -22.145 1.00 98.19 86 LEU A N 1
ATOM 674 C CA . LEU A 1 86 ? 20.456 -0.263 -23.375 1.00 98.19 86 LEU A CA 1
ATOM 675 C C . LEU A 1 86 ? 20.741 0.604 -24.602 1.00 98.19 86 LEU A C 1
ATOM 677 O O . LEU A 1 86 ? 21.529 0.190 -25.439 1.00 98.19 86 LEU A O 1
ATOM 681 N N . ASP A 1 87 ? 20.177 1.809 -24.669 1.00 97.62 87 ASP A N 1
ATOM 682 C CA . ASP A 1 87 ? 20.400 2.738 -25.779 1.00 97.62 87 ASP A CA 1
ATOM 683 C C . ASP A 1 87 ? 21.896 3.068 -25.913 1.00 97.62 87 ASP A C 1
ATOM 685 O O . ASP A 1 87 ? 22.484 2.860 -26.973 1.00 97.62 87 ASP A O 1
ATOM 689 N N . GLY A 1 88 ? 22.558 3.450 -24.815 1.00 98.06 88 GLY A N 1
ATOM 690 C CA . GLY A 1 88 ? 23.998 3.730 -24.828 1.00 98.06 88 GLY A CA 1
ATOM 691 C C . GLY A 1 88 ? 24.871 2.509 -25.153 1.00 98.06 88 GLY A C 1
ATOM 692 O O . GLY A 1 88 ? 25.889 2.640 -25.833 1.00 98.06 88 GLY A O 1
ATOM 693 N N . ASP A 1 89 ? 24.486 1.313 -24.701 1.00 97.50 89 ASP A N 1
ATOM 694 C CA . ASP A 1 89 ? 25.180 0.070 -25.052 1.00 97.50 89 ASP A CA 1
ATOM 695 C C . ASP A 1 89 ? 24.989 -0.253 -26.548 1.00 97.50 89 ASP A C 1
ATOM 697 O O . ASP A 1 89 ? 25.941 -0.671 -27.211 1.00 97.50 89 ASP A O 1
ATOM 701 N N . THR A 1 90 ? 23.802 -0.002 -27.115 1.00 97.38 90 THR A N 1
ATOM 702 C CA . THR A 1 90 ? 23.553 -0.179 -28.554 1.00 97.38 90 THR A CA 1
ATOM 703 C C . THR A 1 90 ? 24.318 0.827 -29.405 1.00 97.38 90 THR A C 1
ATOM 705 O O . THR A 1 90 ? 24.909 0.419 -30.400 1.00 97.38 90 THR A O 1
ATOM 708 N N . GLU A 1 91 ? 24.394 2.100 -29.005 1.00 96.19 91 GLU A N 1
ATOM 709 C CA . GLU A 1 91 ? 25.196 3.125 -29.690 1.00 96.19 91 GLU A CA 1
ATOM 710 C C . GLU A 1 91 ? 26.669 2.711 -29.772 1.00 96.19 91 GLU A C 1
ATOM 712 O O . GLU A 1 91 ? 27.253 2.720 -30.853 1.00 96.19 91 GLU A O 1
ATOM 717 N N . ARG A 1 92 ? 27.247 2.224 -28.667 1.00 97.31 92 ARG A N 1
ATOM 718 C CA . ARG A 1 92 ? 28.629 1.711 -28.653 1.00 97.31 92 ARG A CA 1
ATOM 719 C C . ARG A 1 92 ? 28.817 0.501 -29.564 1.00 97.31 92 ARG A C 1
ATOM 721 O O . ARG A 1 92 ? 29.841 0.398 -30.237 1.00 97.31 92 ARG A O 1
ATOM 728 N N . MET A 1 93 ? 27.851 -0.420 -29.595 1.00 96.00 93 MET A N 1
ATOM 729 C CA . MET A 1 93 ? 27.897 -1.559 -30.517 1.00 96.00 93 MET A CA 1
ATOM 730 C C . MET A 1 93 ? 27.804 -1.109 -31.980 1.00 96.00 93 MET A C 1
ATOM 732 O O . MET A 1 93 ? 28.507 -1.667 -32.822 1.00 96.00 93 MET A O 1
ATOM 736 N N . PHE A 1 94 ? 26.989 -0.094 -32.286 1.00 96.69 94 PHE A N 1
ATOM 737 C CA . PHE A 1 94 ? 26.918 0.496 -33.623 1.00 96.69 94 PHE A CA 1
ATOM 738 C C . PHE A 1 94 ? 28.233 1.171 -34.014 1.00 96.69 94 PHE A C 1
ATOM 740 O O . PHE A 1 94 ? 28.741 0.895 -35.097 1.00 96.69 94 PHE A O 1
ATOM 747 N N . GLU A 1 95 ? 28.823 1.990 -33.142 1.00 95.81 95 GLU A N 1
ATOM 748 C CA . GLU A 1 95 ? 30.125 2.625 -33.385 1.00 95.81 95 GLU A CA 1
ATOM 749 C C . GLU A 1 95 ? 31.222 1.588 -33.631 1.00 95.81 95 GLU A C 1
ATOM 751 O O . GLU A 1 95 ? 31.976 1.698 -34.597 1.00 95.81 95 GLU A O 1
ATOM 756 N N . GLN A 1 96 ? 31.277 0.540 -32.805 1.00 95.44 96 GLN A N 1
ATOM 757 C CA . GLN A 1 96 ? 32.238 -0.542 -32.980 1.00 95.44 96 GLN A CA 1
ATOM 758 C C . GLN A 1 96 ? 32.028 -1.268 -34.315 1.00 95.44 96 GLN A C 1
ATOM 760 O O . GLN A 1 96 ? 32.996 -1.496 -35.038 1.00 95.44 96 GLN A O 1
ATOM 765 N N . ALA A 1 97 ? 30.784 -1.601 -34.669 1.00 94.00 97 ALA A N 1
ATOM 766 C CA . ALA A 1 97 ? 30.473 -2.252 -35.938 1.00 94.00 97 ALA A CA 1
ATOM 767 C C . ALA A 1 97 ? 30.857 -1.371 -37.137 1.00 94.00 97 ALA A C 1
ATOM 769 O O . ALA A 1 97 ? 31.451 -1.866 -38.094 1.00 94.00 97 ALA A O 1
ATOM 770 N N . LEU A 1 98 ? 30.581 -0.066 -37.069 1.00 95.19 98 LEU A N 1
ATOM 771 C CA . LEU A 1 98 ? 30.968 0.893 -38.101 1.00 95.19 98 LEU A CA 1
ATOM 772 C C . LEU A 1 98 ? 32.490 1.024 -38.211 1.00 95.19 98 LEU A C 1
ATOM 774 O O . LEU A 1 98 ? 33.012 0.971 -39.319 1.00 95.19 98 LEU A O 1
ATOM 778 N N . HIS A 1 99 ? 33.213 1.124 -37.092 1.00 93.69 99 HIS A N 1
ATOM 779 C CA . HIS A 1 99 ? 34.679 1.134 -37.085 1.00 93.69 99 HIS A CA 1
ATOM 780 C C . HIS A 1 99 ? 35.262 -0.142 -37.698 1.00 93.69 99 HIS A C 1
ATOM 782 O O . HIS A 1 99 ? 36.195 -0.057 -38.491 1.00 93.69 99 HIS A O 1
ATOM 788 N N . THR A 1 100 ? 34.713 -1.316 -37.372 1.00 92.19 100 THR A N 1
ATOM 789 C CA . THR A 1 100 ? 35.141 -2.589 -37.965 1.00 92.19 100 THR A CA 1
ATOM 790 C C . THR A 1 100 ? 34.890 -2.614 -39.471 1.00 92.19 100 THR A C 1
ATOM 792 O O . THR A 1 100 ? 35.788 -2.982 -40.222 1.00 92.19 100 THR A O 1
ATOM 795 N N . ILE A 1 101 ? 33.715 -2.175 -39.934 1.00 89.88 101 ILE A N 1
ATOM 796 C CA . ILE A 1 101 ? 33.419 -2.076 -41.370 1.00 89.88 101 ILE A CA 1
ATOM 797 C C . ILE A 1 101 ? 34.411 -1.122 -42.047 1.00 89.88 101 ILE A C 1
ATOM 799 O O . ILE A 1 101 ? 35.061 -1.520 -43.006 1.00 89.88 101 ILE A O 1
ATOM 803 N N . ILE A 1 102 ? 34.590 0.097 -41.531 1.00 90.25 102 ILE A N 1
ATOM 804 C CA . ILE A 1 102 ? 35.513 1.087 -42.109 1.00 90.25 102 ILE A CA 1
ATOM 805 C C . ILE A 1 102 ? 36.944 0.540 -42.162 1.00 90.25 102 ILE A C 1
ATOM 807 O O . ILE A 1 102 ? 37.577 0.635 -43.206 1.00 90.25 102 ILE A O 1
ATOM 811 N N . GLN A 1 103 ? 37.437 -0.102 -41.097 1.00 88.81 103 GLN A N 1
ATOM 812 C CA . GLN A 1 103 ? 38.766 -0.728 -41.095 1.00 88.81 103 GLN A CA 1
ATOM 813 C C . GLN A 1 103 ? 38.909 -1.814 -42.168 1.00 88.81 103 GLN A C 1
ATOM 815 O O . GLN A 1 103 ? 39.959 -1.903 -42.794 1.00 88.81 103 GLN A O 1
ATOM 820 N N . HIS A 1 104 ? 37.875 -2.622 -42.414 1.00 83.88 104 HIS A N 1
ATOM 821 C CA . HIS A 1 104 ? 37.905 -3.621 -43.487 1.00 83.88 104 HIS A CA 1
ATOM 822 C C . HIS A 1 104 ? 37.867 -3.011 -44.896 1.00 83.88 104 HIS A C 1
ATOM 824 O O . HIS A 1 104 ? 38.328 -3.662 -45.830 1.00 83.88 104 HIS A O 1
ATOM 830 N N . TYR A 1 105 ? 37.334 -1.797 -45.058 1.00 79.69 105 TYR A N 1
ATOM 831 C CA . TYR A 1 105 ? 37.288 -1.090 -46.343 1.00 79.69 105 TYR A CA 1
ATOM 832 C C . TYR A 1 105 ? 38.519 -0.205 -46.605 1.00 79.69 105 TYR A C 1
ATOM 834 O O . TYR A 1 105 ? 38.876 -0.018 -47.765 1.00 79.69 105 TYR A O 1
ATOM 842 N N . ASP A 1 106 ? 39.152 0.334 -45.560 1.00 69.25 106 ASP A N 1
ATOM 843 C CA . ASP A 1 106 ? 40.330 1.216 -45.651 1.00 69.25 106 ASP A CA 1
ATOM 844 C C . ASP A 1 106 ? 41.662 0.450 -45.513 1.00 69.25 106 ASP A C 1
ATOM 846 O O . ASP A 1 106 ? 42.731 0.951 -45.859 1.00 69.25 106 ASP A O 1
ATOM 850 N N . ALA A 1 107 ? 41.622 -0.803 -45.043 1.00 62.59 107 ALA A N 1
ATOM 851 C CA . ALA A 1 107 ? 42.763 -1.699 -45.166 1.00 62.59 107 ALA A CA 1
ATOM 852 C C . ALA A 1 107 ? 43.016 -1.986 -46.661 1.00 62.59 107 ALA A C 1
ATOM 854 O O . ALA A 1 107 ? 42.100 -2.447 -47.348 1.00 62.59 107 ALA A O 1
ATOM 855 N N . PRO A 1 108 ? 44.233 -1.746 -47.191 1.00 54.94 108 PRO A N 1
ATOM 856 C CA . PRO A 1 108 ? 44.541 -2.074 -48.576 1.00 54.94 108 PRO A CA 1
ATOM 857 C C . PRO A 1 108 ? 44.285 -3.564 -48.797 1.00 54.94 108 PRO A C 1
ATOM 859 O O . PRO A 1 108 ? 44.718 -4.395 -47.994 1.00 54.94 108 PRO A O 1
ATOM 862 N N . ALA A 1 109 ? 43.564 -3.888 -49.874 1.00 58.25 109 ALA A N 1
ATOM 863 C CA . ALA A 1 109 ? 43.329 -5.264 -50.286 1.00 58.25 109 ALA A CA 1
ATOM 864 C C . ALA A 1 109 ? 44.661 -6.035 -50.234 1.00 58.25 109 ALA A C 1
ATOM 866 O O . ALA A 1 109 ? 45.633 -5.565 -50.838 1.00 58.25 109 ALA A O 1
ATOM 867 N N . PRO A 1 110 ? 44.754 -7.175 -49.521 1.00 55.56 110 PRO A N 1
ATOM 868 C CA . PRO A 1 110 ? 45.922 -8.025 -49.654 1.00 55.56 110 PRO A CA 1
ATOM 869 C C . PRO A 1 110 ? 45.974 -8.460 -51.118 1.00 55.56 110 PRO A C 1
ATOM 871 O O . PRO A 1 110 ? 45.095 -9.178 -51.597 1.00 55.56 110 PRO A O 1
ATOM 874 N N . ALA A 1 111 ? 46.959 -7.936 -51.845 1.00 55.38 111 ALA A N 1
ATOM 875 C CA . ALA A 1 111 ? 47.297 -8.425 -53.165 1.00 55.38 111 ALA A CA 1
ATOM 876 C C . ALA A 1 111 ? 47.591 -9.925 -53.048 1.00 55.38 111 ALA A C 1
ATOM 878 O O . ALA A 1 111 ? 48.389 -10.320 -52.204 1.00 55.38 111 ALA A O 1
ATOM 879 N N . ASP A 1 112 ? 46.898 -10.704 -53.878 1.00 54.00 112 ASP A N 1
ATOM 880 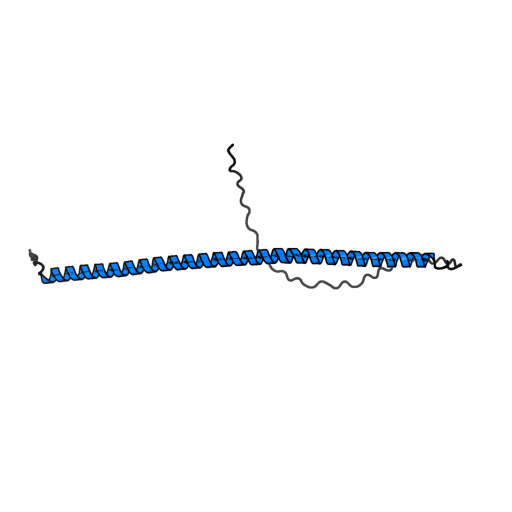C CA . ASP A 1 112 ? 47.185 -12.086 -54.257 1.00 54.00 112 ASP A CA 1
ATOM 881 C C . ASP A 1 112 ? 47.511 -13.090 -53.135 1.00 54.00 112 ASP A C 1
ATOM 883 O O . ASP A 1 112 ? 48.621 -13.167 -52.628 1.00 54.00 112 ASP A O 1
ATOM 887 N N . GLU A 1 113 ? 46.575 -14.005 -52.874 1.00 48.88 113 GLU A N 1
ATOM 888 C CA . GLU A 1 113 ? 46.811 -15.399 -53.268 1.00 48.88 113 GLU A CA 1
ATOM 889 C C . GLU A 1 113 ? 45.504 -16.199 -53.260 1.00 48.88 113 GLU A C 1
ATOM 891 O O . GLU A 1 113 ? 44.828 -16.384 -52.245 1.00 48.88 113 GLU A O 1
ATOM 896 N N . ALA A 1 114 ? 45.156 -16.715 -54.436 1.00 56.00 114 ALA A N 1
ATOM 897 C CA . ALA A 1 114 ? 44.216 -17.805 -54.571 1.00 56.00 114 ALA A CA 1
ATOM 898 C C . ALA A 1 114 ? 44.794 -19.047 -53.878 1.00 56.00 114 ALA A C 1
ATOM 900 O O . ALA A 1 114 ? 45.689 -19.697 -54.407 1.00 56.00 114 ALA A O 1
ATOM 901 N N . THR A 1 115 ? 44.237 -19.438 -52.736 1.00 47.97 115 THR A N 1
ATOM 902 C CA . THR A 1 115 ? 44.237 -20.848 -52.340 1.00 47.97 115 THR A CA 1
ATOM 903 C C . THR A 1 115 ? 42.834 -21.233 -51.913 1.00 47.97 115 THR A C 1
ATOM 905 O O . THR A 1 115 ? 42.327 -20.835 -50.865 1.00 47.97 115 THR A O 1
ATOM 908 N N . ALA A 1 116 ? 42.202 -22.026 -52.773 1.00 54.25 116 ALA A N 1
ATOM 909 C CA . ALA A 1 116 ? 41.020 -22.799 -52.461 1.00 54.25 116 ALA A CA 1
ATOM 910 C C . ALA A 1 116 ? 41.301 -23.695 -51.240 1.00 54.25 116 ALA A C 1
ATOM 912 O O . ALA A 1 116 ? 41.938 -24.740 -51.350 1.00 54.25 116 ALA A O 1
ATOM 913 N N . GLY A 1 117 ? 40.822 -23.275 -50.071 1.00 46.25 117 GLY A N 1
ATOM 914 C CA . GLY A 1 117 ? 40.732 -24.087 -48.862 1.00 46.25 117 GLY A CA 1
ATOM 915 C C . GLY A 1 117 ? 39.269 -24.416 -48.588 1.00 46.25 117 GLY A C 1
ATOM 916 O O . GLY A 1 117 ? 38.468 -23.529 -48.318 1.00 46.25 117 GLY A O 1
ATOM 917 N N . ALA A 1 118 ? 38.926 -25.692 -48.722 1.00 47.62 118 ALA A N 1
ATOM 918 C CA . ALA A 1 118 ? 37.588 -26.273 -48.676 1.00 47.62 118 ALA A CA 1
ATOM 919 C C . ALA A 1 118 ? 36.690 -25.851 -47.484 1.00 47.62 118 ALA A C 1
ATOM 921 O O . ALA A 1 118 ? 37.189 -25.597 -46.386 1.00 47.62 118 ALA A O 1
ATOM 922 N N . PRO A 1 119 ? 35.347 -25.890 -47.639 1.00 50.78 119 PRO A N 1
ATOM 923 C CA . PRO A 1 119 ? 34.427 -25.712 -46.522 1.00 50.78 119 PRO A CA 1
ATOM 924 C C . PRO A 1 119 ? 34.444 -26.955 -45.620 1.00 50.78 119 PRO A C 1
ATOM 926 O O . PRO A 1 119 ? 33.816 -27.973 -45.913 1.00 50.78 119 PRO A O 1
ATOM 929 N N . ALA A 1 120 ? 35.140 -26.875 -44.487 1.00 50.41 120 ALA A N 1
ATOM 930 C CA . ALA A 1 120 ? 34.973 -27.834 -43.402 1.00 50.41 120 ALA A CA 1
ATOM 931 C C . ALA A 1 120 ? 33.739 -27.449 -42.568 1.00 50.41 120 ALA A C 1
ATOM 933 O O . ALA A 1 120 ? 33.770 -26.549 -41.731 1.00 50.41 120 ALA A O 1
ATOM 934 N N . ALA A 1 121 ? 32.636 -28.150 -42.828 1.00 57.66 121 ALA A N 1
ATOM 935 C CA . ALA A 1 121 ? 31.429 -28.154 -42.011 1.00 57.66 121 ALA A CA 1
ATOM 936 C C . ALA A 1 121 ? 31.712 -28.670 -40.569 1.00 57.66 121 ALA A C 1
ATOM 938 O O . ALA A 1 121 ? 32.753 -29.277 -40.302 1.00 57.66 121 ALA A O 1
ATOM 939 N N . PRO A 1 122 ? 30.804 -28.418 -39.610 1.00 52.16 122 PRO A N 1
ATOM 940 C CA . PRO A 1 122 ? 31.132 -28.184 -38.209 1.00 52.16 122 PRO A CA 1
ATOM 941 C C . PRO A 1 122 ? 31.329 -29.478 -37.413 1.00 52.16 122 PRO A C 1
ATOM 943 O O . PRO A 1 122 ? 30.483 -30.376 -37.430 1.00 52.16 122 PRO A O 1
ATOM 946 N N . LYS A 1 123 ? 32.390 -29.540 -36.601 1.00 47.53 123 LYS A N 1
ATOM 947 C CA . LYS A 1 123 ? 32.488 -30.546 -35.537 1.00 47.53 123 LYS A CA 1
ATOM 948 C C . LYS A 1 123 ? 31.592 -30.142 -34.365 1.00 47.53 123 LYS A C 1
ATOM 950 O O . LYS A 1 123 ? 31.967 -29.352 -33.506 1.00 47.53 123 LYS A O 1
ATOM 955 N N . LYS A 1 124 ? 30.391 -30.727 -34.337 1.00 54.69 124 LYS A N 1
ATOM 956 C CA . LYS A 1 124 ? 29.604 -30.940 -33.116 1.00 54.69 124 LYS A CA 1
ATOM 957 C C . LYS A 1 124 ? 30.431 -31.788 -32.146 1.00 54.69 124 LYS A C 1
ATOM 959 O O . LYS A 1 124 ? 30.490 -33.005 -32.300 1.00 54.69 124 LYS A O 1
ATOM 964 N N . GLU A 1 125 ? 30.979 -31.177 -31.104 1.00 48.59 125 GLU A N 1
ATOM 965 C CA . GLU A 1 125 ? 31.298 -31.897 -29.871 1.00 48.59 125 GLU A CA 1
ATOM 966 C C . GLU A 1 125 ? 30.176 -31.663 -28.864 1.00 48.59 125 GLU A C 1
ATOM 968 O O . GLU A 1 125 ? 30.110 -30.690 -28.121 1.00 48.59 125 GLU A O 1
ATOM 973 N N . SER A 1 126 ? 29.222 -32.589 -28.907 1.00 52.34 126 SER A N 1
ATOM 974 C CA . SER A 1 126 ? 28.219 -32.788 -27.873 1.00 52.34 126 SER A CA 1
ATOM 975 C C . SER A 1 126 ? 28.827 -33.692 -26.804 1.00 52.34 126 SER A C 1
ATOM 977 O O . SER A 1 126 ? 28.915 -34.904 -26.995 1.00 52.34 126 SER A O 1
ATOM 979 N N . LYS A 1 127 ? 29.257 -33.128 -25.673 1.00 47.59 127 LYS A N 1
ATOM 980 C CA . LYS A 1 127 ? 29.552 -33.919 -24.472 1.00 47.59 127 LYS A CA 1
ATOM 981 C C . LYS A 1 127 ? 29.450 -33.046 -23.230 1.00 47.59 127 LYS A C 1
ATOM 983 O O . LYS A 1 127 ? 30.228 -32.119 -23.064 1.00 47.59 127 LYS A O 1
ATOM 988 N N . GLY A 1 128 ? 28.512 -33.373 -22.341 1.00 41.56 128 GLY A N 1
ATOM 989 C CA . GLY A 1 128 ? 28.541 -32.829 -20.982 1.00 41.56 128 GLY A CA 1
ATOM 990 C C . GLY A 1 128 ? 27.211 -32.480 -20.331 1.00 41.56 128 GLY A C 1
ATOM 991 O O . GLY A 1 128 ? 27.168 -31.577 -19.508 1.00 41.56 128 GLY A O 1
ATOM 992 N N . SER A 1 129 ? 26.133 -33.194 -20.645 1.00 48.19 129 SER A N 1
ATOM 993 C CA . SER A 1 129 ? 24.931 -33.245 -19.813 1.00 48.19 129 SER A CA 1
ATOM 994 C C . SER A 1 129 ? 25.274 -33.633 -18.366 1.00 48.19 129 SER A C 1
ATOM 996 O O . SER A 1 129 ? 25.569 -34.799 -18.095 1.00 48.19 129 SER A O 1
ATOM 998 N N . LYS A 1 130 ? 25.200 -32.682 -17.428 1.00 51.31 130 LYS A N 1
ATOM 999 C CA . LYS A 1 130 ? 25.076 -32.951 -15.986 1.00 51.31 130 LYS A CA 1
ATOM 1000 C C . LYS A 1 130 ? 24.175 -31.920 -15.306 1.00 51.31 130 LYS A C 1
ATOM 1002 O O . LYS A 1 130 ? 24.640 -30.992 -14.666 1.00 51.31 130 LYS A O 1
ATOM 1007 N N . THR A 1 131 ? 22.873 -32.133 -15.414 1.00 55.44 131 THR A N 1
ATOM 1008 C CA . THR A 1 131 ? 21.896 -32.009 -14.317 1.00 55.44 131 THR A CA 1
ATOM 1009 C C . THR A 1 131 ? 20.689 -32.832 -14.766 1.00 55.44 131 THR A C 1
ATOM 1011 O O . THR A 1 131 ? 20.225 -32.660 -15.891 1.00 55.44 131 THR A O 1
ATOM 1014 N N . PRO A 1 132 ? 20.254 -33.821 -13.968 1.00 50.62 132 PRO A N 1
ATOM 1015 C CA . PRO A 1 132 ? 19.337 -33.470 -12.889 1.00 50.62 132 PRO A CA 1
ATOM 1016 C C . PRO A 1 132 ? 19.529 -34.327 -11.629 1.00 50.62 132 PRO A C 1
ATOM 1018 O O . PRO A 1 132 ? 19.713 -35.542 -11.698 1.00 50.62 132 PRO A O 1
ATOM 1021 N N . LYS A 1 133 ? 19.402 -33.725 -10.443 1.00 44.47 133 LYS A N 1
ATOM 1022 C CA . LYS A 1 133 ? 19.072 -34.513 -9.253 1.00 44.47 133 LYS A CA 1
ATOM 1023 C C . LYS A 1 133 ? 18.123 -33.767 -8.321 1.00 44.47 133 LYS A C 1
ATOM 1025 O O . LYS A 1 133 ? 18.506 -32.838 -7.627 1.00 44.47 133 LYS A O 1
ATOM 1030 N N . ALA A 1 134 ? 16.905 -34.307 -8.322 1.00 45.72 134 ALA A N 1
ATOM 1031 C CA . ALA A 1 134 ? 15.952 -34.399 -7.225 1.00 45.72 134 ALA A CA 1
ATOM 1032 C C . ALA A 1 134 ? 15.263 -33.113 -6.743 1.00 45.72 134 ALA A C 1
ATOM 1034 O O . ALA A 1 134 ? 15.511 -32.615 -5.649 1.00 45.72 134 ALA A O 1
ATOM 1035 N N . SER A 1 135 ? 14.240 -32.699 -7.493 1.00 52.78 135 SER A N 1
ATOM 1036 C CA . SER A 1 135 ? 13.023 -32.163 -6.878 1.00 52.78 135 SER A CA 1
ATOM 1037 C C . SER A 1 135 ? 12.304 -33.309 -6.158 1.00 52.78 135 SER A C 1
ATOM 1039 O O . SER A 1 135 ? 11.876 -34.279 -6.784 1.00 52.78 135 SER A O 1
ATOM 1041 N N . ALA A 1 136 ? 12.217 -33.229 -4.833 1.00 59.50 136 ALA A N 1
ATOM 1042 C CA . ALA A 1 136 ? 11.432 -34.158 -4.033 1.00 59.50 136 ALA A CA 1
ATOM 1043 C C . ALA A 1 136 ? 9.927 -33.985 -4.330 1.00 59.50 136 ALA A C 1
ATOM 1045 O O . ALA A 1 136 ? 9.453 -32.849 -4.410 1.00 59.50 136 ALA A O 1
ATOM 1046 N N . PRO A 1 137 ? 9.148 -35.076 -4.449 1.00 59.91 1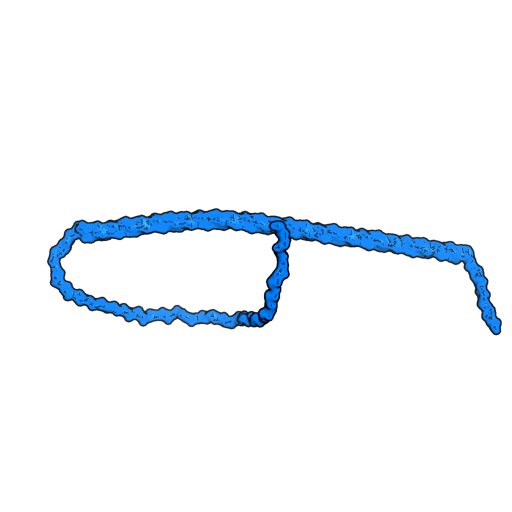37 PRO A N 1
ATOM 1047 C CA . PRO A 1 137 ? 7.707 -34.996 -4.609 1.00 59.91 137 PRO A CA 1
ATOM 1048 C C . PRO A 1 137 ? 7.058 -34.945 -3.227 1.00 59.91 137 PRO A C 1
ATOM 1050 O O . PRO A 1 137 ? 7.357 -35.793 -2.383 1.00 59.91 137 PRO A O 1
ATOM 1053 N N . ARG A 1 138 ? 6.129 -34.013 -2.984 1.00 47.91 138 ARG A N 1
ATOM 1054 C CA . ARG A 1 138 ? 5.097 -34.224 -1.957 1.00 47.91 138 ARG A CA 1
ATOM 1055 C C . ARG A 1 138 ? 3.886 -33.298 -2.104 1.00 47.91 138 ARG A C 1
ATOM 1057 O O . ARG A 1 138 ? 3.924 -32.129 -1.753 1.00 47.91 138 ARG A O 1
ATOM 1064 N N . LYS A 1 139 ? 2.798 -33.968 -2.497 1.00 51.84 139 LYS A N 1
ATOM 1065 C CA . LYS A 1 139 ? 1.401 -33.796 -2.072 1.00 51.84 139 LYS A CA 1
ATOM 1066 C C . LYS A 1 139 ? 0.637 -32.576 -2.584 1.00 51.84 139 LYS A C 1
ATOM 1068 O O . LYS A 1 139 ? 0.524 -31.554 -1.921 1.00 51.84 139 LYS A O 1
ATOM 1073 N N . SER A 1 140 ? -0.068 -32.815 -3.685 1.00 53.81 140 SER A N 1
ATOM 1074 C CA . SER A 1 140 ? -1.437 -32.334 -3.878 1.00 53.81 140 SER A CA 1
ATOM 1075 C C . SER A 1 140 ? -2.327 -32.746 -2.693 1.00 53.81 140 SER A C 1
ATOM 1077 O O . SER A 1 140 ? -2.262 -33.902 -2.263 1.00 53.81 140 SER A O 1
ATOM 1079 N N . PRO A 1 141 ? -3.223 -31.870 -2.224 1.00 58.34 141 PRO A N 1
ATOM 1080 C CA . PRO A 1 141 ? -4.527 -32.281 -1.746 1.00 58.34 141 PRO A CA 1
ATOM 1081 C C . PRO A 1 141 ? -5.601 -31.947 -2.784 1.00 58.34 141 PRO A C 1
ATOM 1083 O O . PRO A 1 141 ? -5.545 -30.945 -3.494 1.00 58.34 141 PRO A O 1
ATOM 1086 N N . ALA A 1 142 ? -6.536 -32.881 -2.875 1.00 45.47 142 ALA A N 1
ATOM 1087 C CA . ALA A 1 142 ? -7.595 -32.994 -3.853 1.00 45.47 142 ALA A CA 1
ATOM 1088 C C . ALA A 1 142 ? -8.549 -31.792 -3.902 1.00 45.47 142 ALA A C 1
ATOM 1090 O O . ALA A 1 142 ? -8.860 -31.171 -2.887 1.00 45.47 142 ALA A O 1
ATOM 1091 N N . SER A 1 143 ? -9.087 -31.556 -5.099 1.00 47.62 143 SER A N 1
ATOM 1092 C CA . SER A 1 143 ? -10.348 -30.850 -5.312 1.00 47.62 143 SER A CA 1
ATOM 1093 C C . SER A 1 143 ? -11.470 -31.462 -4.468 1.00 47.62 143 SER A C 1
ATOM 1095 O O . SER A 1 143 ? -11.535 -32.687 -4.325 1.00 47.62 143 SER A O 1
ATOM 1097 N N . PRO A 1 144 ? -12.436 -30.637 -4.042 1.00 53.22 144 PRO A N 1
ATOM 1098 C CA . PRO A 1 144 ? -13.816 -31.054 -4.214 1.00 53.22 144 PRO A CA 1
ATOM 1099 C C . PRO A 1 144 ? -14.677 -29.966 -4.870 1.00 53.22 144 PRO A C 1
ATOM 1101 O O . PRO A 1 144 ? -14.775 -28.837 -4.402 1.00 53.22 144 PRO A O 1
ATOM 1104 N N . THR A 1 145 ? -15.369 -30.419 -5.915 1.00 46.44 145 THR A N 1
ATOM 1105 C CA . THR A 1 145 ? -16.808 -30.201 -6.110 1.00 46.44 145 THR A CA 1
ATOM 1106 C C . THR A 1 145 ? -17.259 -28.877 -6.728 1.00 46.44 145 THR A C 1
ATOM 1108 O O . THR A 1 145 ? -17.351 -27.830 -6.096 1.00 46.44 145 THR A O 1
ATOM 1111 N N . ALA A 1 146 ? -17.660 -29.000 -7.994 1.00 55.34 146 ALA A N 1
ATOM 1112 C CA . ALA A 1 146 ? -18.587 -28.109 -8.670 1.00 55.34 146 ALA A CA 1
ATOM 1113 C C . ALA A 1 146 ? -19.952 -28.072 -7.960 1.00 55.34 146 ALA A C 1
ATOM 1115 O O . ALA A 1 146 ? -20.496 -29.120 -7.615 1.00 55.34 146 ALA A O 1
ATOM 1116 N N . ALA A 1 147 ? -20.534 -26.880 -7.827 1.00 56.09 147 ALA A N 1
ATOM 1117 C CA . ALA A 1 147 ? -21.969 -26.666 -7.637 1.00 56.09 147 ALA A CA 1
ATOM 1118 C C . ALA A 1 147 ? -22.348 -25.236 -8.102 1.00 56.09 147 ALA A C 1
ATOM 1120 O O . ALA A 1 147 ? -21.469 -24.380 -8.200 1.00 56.09 147 ALA A O 1
ATOM 1121 N N . PRO A 1 148 ? -23.616 -24.991 -8.476 1.00 50.62 148 PRO A N 1
ATOM 1122 C CA . PRO A 1 148 ? -23.983 -24.243 -9.679 1.00 50.62 148 PRO A CA 1
ATOM 1123 C C . PRO A 1 148 ? -24.245 -22.739 -9.482 1.00 50.62 148 PRO A C 1
ATOM 1125 O O . PRO A 1 148 ? -24.437 -22.233 -8.381 1.00 50.62 148 PRO A O 1
ATOM 1128 N N . VAL A 1 149 ? -24.307 -22.056 -10.628 1.00 51.00 149 VAL A N 1
ATOM 1129 C CA . VAL A 1 149 ? -24.790 -20.685 -10.869 1.00 51.00 149 VAL A CA 1
ATOM 1130 C C . VAL A 1 149 ? -26.174 -20.447 -10.236 1.00 51.00 149 VAL A C 1
ATOM 1132 O O . VAL A 1 149 ? -27.011 -21.350 -10.244 1.00 51.00 149 VAL A O 1
ATOM 1135 N N . PRO A 1 150 ? -26.488 -19.206 -9.816 1.00 57.47 150 PRO A N 1
ATOM 1136 C CA . PRO A 1 150 ? -27.696 -18.614 -10.390 1.00 57.47 150 PRO A CA 1
ATOM 1137 C C . PRO A 1 150 ? -27.489 -17.182 -10.897 1.00 57.47 150 PRO A C 1
ATOM 1139 O O . PRO A 1 150 ? -27.055 -16.275 -10.189 1.00 57.47 150 PRO A O 1
ATOM 1142 N N . ALA A 1 151 ? -27.885 -16.987 -12.152 1.00 56.19 151 ALA A N 1
ATOM 1143 C CA . ALA A 1 151 ? -28.181 -15.695 -12.732 1.00 56.19 151 ALA A CA 1
ATOM 1144 C C . ALA A 1 151 ? -29.548 -15.191 -12.229 1.00 56.19 151 ALA A C 1
ATOM 1146 O O . ALA A 1 151 ? -30.450 -15.990 -11.984 1.00 56.19 151 ALA A O 1
ATOM 1147 N N . ARG A 1 152 ? -29.696 -13.855 -12.242 1.00 51.78 152 ARG A N 1
ATOM 1148 C CA . ARG A 1 152 ? -30.923 -13.018 -12.210 1.00 51.78 152 ARG A CA 1
ATOM 1149 C C . ARG A 1 152 ? -31.306 -12.333 -10.891 1.00 51.78 152 ARG A C 1
ATOM 1151 O O . ARG A 1 152 ? -31.950 -12.920 -10.031 1.00 51.78 152 ARG A O 1
ATOM 1158 N N . ARG A 1 153 ? -31.088 -11.011 -10.887 1.00 47.38 153 ARG A N 1
ATOM 1159 C CA . ARG A 1 153 ? -32.011 -9.860 -10.649 1.00 47.38 153 ARG A CA 1
ATOM 1160 C C . ARG A 1 1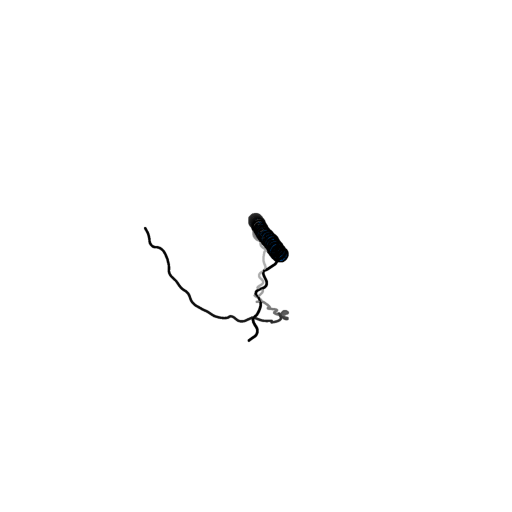53 ? -31.103 -8.677 -10.255 1.00 47.38 153 ARG A C 1
ATOM 1162 O O . ARG A 1 153 ? -30.170 -8.887 -9.503 1.00 47.38 153 ARG A O 1
ATOM 1169 N N . ALA A 1 154 ? -31.236 -7.440 -10.720 1.00 44.09 154 ALA A N 1
ATOM 1170 C CA . ALA A 1 154 ? -32.409 -6.660 -11.075 1.00 44.09 154 ALA A CA 1
ATOM 1171 C C . ALA A 1 154 ? -32.001 -5.466 -11.964 1.00 44.09 154 ALA A C 1
ATOM 1173 O O . ALA A 1 154 ? -30.862 -5.016 -11.913 1.00 44.09 154 ALA A O 1
ATOM 1174 N N . GLY A 1 155 ? -32.958 -4.930 -12.723 1.00 48.56 155 GLY A N 1
ATOM 1175 C CA . GLY A 1 155 ? -32.807 -3.675 -13.460 1.00 48.56 155 GLY A CA 1
ATOM 1176 C C . GLY A 1 155 ? -34.102 -3.302 -14.171 1.00 48.56 155 GLY A C 1
ATOM 1177 O O . GLY A 1 155 ? -34.214 -3.452 -15.378 1.00 48.56 155 GLY A O 1
ATOM 1178 N N . ARG A 1 156 ? -35.107 -2.914 -13.382 1.00 61.66 156 ARG A N 1
ATOM 1179 C CA . ARG A 1 156 ? -36.359 -2.260 -13.796 1.00 61.66 156 ARG A CA 1
ATOM 1180 C C . ARG A 1 156 ? -36.224 -0.771 -13.449 1.00 61.66 156 ARG A C 1
ATOM 1182 O O . ARG A 1 156 ? -35.587 -0.478 -12.440 1.00 61.66 156 ARG A O 1
ATOM 1189 N N . SER A 1 157 ? -36.906 0.094 -14.207 1.00 55.59 157 SER A N 1
ATOM 1190 C CA . SER A 1 157 ? -36.924 1.578 -14.167 1.00 55.59 157 SER A CA 1
ATOM 1191 C C . SER A 1 157 ? -35.678 2.219 -14.783 1.00 55.59 157 SER A C 1
ATOM 1193 O O . SER A 1 157 ? -34.574 1.786 -14.482 1.00 55.59 157 SER A O 1
ATOM 1195 N N . SER A 1 158 ? -35.774 3.176 -15.702 1.00 57.03 158 SER A N 1
ATOM 1196 C CA . SER A 1 158 ? -36.798 4.204 -15.965 1.00 57.03 158 SER A CA 1
ATOM 1197 C C . SER A 1 158 ? -37.103 4.360 -17.450 1.00 57.03 158 SER A C 1
ATOM 1199 O O . SER A 1 158 ? -36.126 4.300 -18.229 1.00 57.03 158 SER A O 1
#

pLDDT: mean 74.71, std 20.55, range [35.19, 98.62]

Foldseek 3Di:
DDDDDPDDQDPVNVVVVVVVVVVVVVVVVVVVVVVVVVVVVVVVVVVVVVVVVVVVVVVVVVVVVVVCVVVVVVVVVVVVVVVVVVVVVVVVVVVVVVVVVVCVVPPPDPPDDDDDDDDDDDDDPDDDDDDDDDDDDDDDDDDDDDDDDDDDDDDDDD

Organism: NCBI:txid1908235

Radius of gyration: 47.94 Å; chains: 1; bounding box: 107×41×122 Å

Secondary structure (DSSP, 8-state):
----------HHHHHHHHHHHHHHHHHHHHHHHHHHHHHHHHHHHHHHHHHHHHHHHHHHHHHHHHHHHHHHHHHHHHHHHHHHHHHHHHHHHHHHHHHHHHHHHHSPP------------------------------PPPP---------------